Protein AF-A0A4R0V9U0-F1 (afdb_monomer_lite)

Radius of gyration: 22.95 Å; chains: 1; bounding box: 46×27×62 Å

Structure (mmCIF, N/CA/C/O backbone):
data_AF-A0A4R0V9U0-F1
#
_entry.id   AF-A0A4R0V9U0-F1
#
loop_
_atom_site.group_PDB
_atom_site.id
_atom_site.type_symbol
_atom_site.label_atom_id
_atom_site.label_alt_id
_atom_site.label_comp_id
_atom_site.label_asym_id
_atom_site.label_entity_id
_atom_site.label_seq_id
_atom_site.pdbx_PDB_ins_code
_atom_site.Cartn_x
_atom_site.Cartn_y
_atom_site.Cartn_z
_atom_site.occupancy
_atom_site.B_iso_or_equiv
_atom_site.auth_seq_id
_atom_site.auth_comp_id
_atom_site.auth_asym_id
_atom_site.auth_atom_id
_atom_site.pdbx_PDB_model_num
ATOM 1 N N . MET A 1 1 ? 11.553 1.355 11.268 1.00 49.19 1 MET A N 1
ATOM 2 C CA . MET A 1 1 ? 10.141 1.740 11.462 1.00 49.19 1 MET A CA 1
ATOM 3 C C . MET A 1 1 ? 9.351 0.515 11.050 1.00 49.19 1 MET A C 1
ATOM 5 O O . MET A 1 1 ? 9.644 0.016 9.978 1.00 49.19 1 MET A O 1
ATOM 9 N N . GLU A 1 2 ? 8.521 -0.055 11.919 1.00 59.34 2 GLU A N 1
ATOM 10 C CA . GLU A 1 2 ? 7.672 -1.203 11.571 1.00 59.34 2 GLU A CA 1
ATOM 11 C C . GLU A 1 2 ? 6.291 -0.660 11.202 1.00 59.34 2 GLU A C 1
ATOM 13 O O . GLU A 1 2 ? 5.647 -0.015 12.032 1.00 59.34 2 GLU A O 1
ATOM 18 N N . SER A 1 3 ? 5.857 -0.882 9.965 1.00 73.44 3 SER A N 1
ATOM 19 C CA . SER A 1 3 ? 4.507 -0.536 9.525 1.00 73.44 3 SER A CA 1
ATOM 20 C C . SER A 1 3 ? 3.558 -1.669 9.917 1.00 73.44 3 SER A C 1
ATOM 22 O O . SER A 1 3 ? 3.829 -2.848 9.684 1.00 73.44 3 SER A O 1
ATOM 24 N N . ARG A 1 4 ? 2.440 -1.323 10.557 1.00 86.56 4 ARG A N 1
ATOM 25 C CA . ARG A 1 4 ? 1.352 -2.267 10.825 1.00 86.56 4 ARG A CA 1
ATOM 26 C C . ARG A 1 4 ? 0.319 -2.076 9.726 1.00 86.56 4 ARG A C 1
ATOM 28 O O . ARG A 1 4 ? -0.066 -0.948 9.459 1.00 86.56 4 ARG A O 1
ATOM 35 N N . MET A 1 5 ? -0.099 -3.157 9.091 1.00 90.88 5 MET A N 1
ATOM 36 C CA . MET A 1 5 ? -1.208 -3.167 8.142 1.00 90.88 5 MET A CA 1
ATOM 37 C C . MET A 1 5 ? -2.423 -3.791 8.823 1.00 90.88 5 MET A C 1
ATOM 39 O O . MET A 1 5 ? -2.281 -4.649 9.695 1.00 90.88 5 MET A O 1
ATOM 43 N N . CYS A 1 6 ? -3.610 -3.373 8.423 1.00 92.25 6 CYS A N 1
ATOM 44 C CA . CYS A 1 6 ? -4.881 -3.942 8.853 1.00 92.25 6 CYS A CA 1
ATOM 45 C C . CYS A 1 6 ? -5.599 -4.494 7.629 1.00 92.25 6 CYS A C 1
ATOM 47 O O . CYS A 1 6 ? -5.738 -3.797 6.627 1.00 92.25 6 CYS A O 1
ATOM 49 N N . ARG A 1 7 ? -6.051 -5.745 7.721 1.00 93.44 7 ARG A N 1
ATOM 50 C CA . ARG A 1 7 ? -7.031 -6.334 6.807 1.00 93.44 7 ARG A CA 1
ATOM 51 C C . ARG A 1 7 ? -8.324 -6.530 7.578 1.00 93.44 7 ARG A C 1
ATOM 53 O O . ARG A 1 7 ? -8.274 -7.018 8.700 1.00 93.44 7 ARG A O 1
ATOM 60 N N . PHE A 1 8 ? -9.455 -6.171 6.999 1.00 94.25 8 PHE A N 1
ATOM 61 C CA . PHE A 1 8 ? -10.763 -6.344 7.626 1.00 94.25 8 PHE A CA 1
ATOM 62 C C . PHE A 1 8 ? -11.838 -6.500 6.555 1.00 94.25 8 PHE A C 1
ATOM 64 O O . PHE A 1 8 ? -11.576 -6.301 5.372 1.00 94.25 8 PHE A O 1
ATOM 71 N N . VAL A 1 9 ? -13.041 -6.885 6.962 1.00 93.31 9 VAL A N 1
ATOM 72 C CA . VAL A 1 9 ? -14.223 -6.898 6.103 1.00 93.31 9 VAL A CA 1
ATOM 73 C C . VAL A 1 9 ? -15.160 -5.807 6.592 1.00 93.31 9 VAL A C 1
ATOM 75 O O . VAL A 1 9 ? -15.537 -5.795 7.763 1.00 93.31 9 VAL A O 1
ATOM 78 N N . ARG A 1 10 ? -15.529 -4.890 5.703 1.00 92.25 10 ARG A N 1
ATOM 79 C CA . ARG A 1 10 ? -16.492 -3.822 5.954 1.00 92.25 10 ARG A CA 1
ATOM 80 C C . ARG A 1 10 ? -17.713 -4.032 5.086 1.00 92.25 10 ARG A C 1
ATOM 82 O O . ARG A 1 10 ? -17.589 -4.147 3.875 1.00 92.25 10 ARG A O 1
ATOM 89 N N . ASP A 1 11 ? -18.884 -4.121 5.709 1.00 90.00 11 ASP A N 1
ATOM 90 C CA . ASP A 1 11 ? -20.158 -4.303 4.995 1.00 90.00 11 ASP A CA 1
ATOM 91 C C . ASP A 1 11 ? -20.158 -5.501 4.006 1.00 90.00 11 ASP A C 1
ATOM 93 O O . ASP A 1 11 ? -20.911 -5.543 3.034 1.00 90.00 11 ASP A O 1
ATOM 97 N N . GLY A 1 12 ? -19.327 -6.518 4.276 1.00 88.62 12 GLY A N 1
ATOM 98 C CA . GLY A 1 12 ? -19.146 -7.706 3.432 1.00 88.62 12 GLY A CA 1
ATOM 99 C C . GLY A 1 12 ? -18.029 -7.606 2.384 1.00 88.62 12 GLY A C 1
ATOM 100 O O . GLY A 1 12 ? -17.734 -8.608 1.731 1.00 88.62 12 GLY A O 1
ATOM 101 N N . GLU A 1 13 ? -17.375 -6.453 2.248 1.00 91.31 13 GLU A N 1
ATOM 102 C CA . GLU A 1 13 ? -16.276 -6.213 1.311 1.00 91.31 13 GLU A CA 1
ATOM 103 C C . GLU A 1 13 ? -14.918 -6.203 2.039 1.00 91.31 13 GLU A C 1
ATOM 105 O O . GLU A 1 13 ? -14.779 -5.560 3.080 1.00 91.31 13 GLU A O 1
ATOM 110 N N . PRO A 1 14 ? -13.904 -6.944 1.555 1.00 92.06 14 PRO A N 1
ATOM 111 C CA . PRO A 1 14 ? -12.587 -6.952 2.175 1.00 92.06 14 PRO A CA 1
ATOM 112 C C . PRO A 1 14 ? -11.810 -5.671 1.847 1.00 92.06 14 PRO A C 1
ATOM 114 O O . PRO A 1 14 ? -11.601 -5.347 0.680 1.00 92.06 14 PRO A O 1
ATOM 117 N N . ASP A 1 15 ? -11.299 -5.019 2.884 1.00 93.19 15 ASP A N 1
ATOM 118 C CA . ASP A 1 15 ? -10.482 -3.810 2.819 1.00 93.19 15 ASP A CA 1
ATOM 119 C C . ASP A 1 15 ? -9.091 -4.058 3.434 1.00 93.19 15 ASP A C 1
ATOM 121 O O . ASP A 1 15 ? -8.898 -4.911 4.314 1.00 93.19 15 ASP A O 1
ATOM 125 N N . ILE A 1 16 ? -8.092 -3.310 2.956 1.00 91.56 16 ILE A N 1
ATOM 126 C CA . ILE A 1 16 ? -6.715 -3.366 3.460 1.00 91.56 16 ILE A CA 1
ATOM 127 C C . ILE A 1 16 ? -6.067 -1.980 3.474 1.00 91.56 16 ILE A C 1
ATOM 129 O O . ILE A 1 16 ? -6.144 -1.238 2.498 1.00 91.56 16 ILE A O 1
ATOM 133 N N . GLY A 1 17 ? -5.384 -1.647 4.571 1.00 91.81 17 GLY A N 1
ATOM 134 C CA . GLY A 1 17 ? -4.739 -0.344 4.738 1.00 91.81 17 GLY A CA 1
ATOM 135 C C . GLY A 1 17 ? -3.669 -0.303 5.823 1.00 91.81 17 GLY A C 1
ATOM 136 O O . GLY A 1 17 ? -3.324 -1.324 6.425 1.00 91.81 17 GLY A O 1
ATOM 137 N N . GLU A 1 18 ? -3.135 0.894 6.070 1.00 91.94 18 GLU A N 1
ATOM 138 C CA . GLU A 1 18 ? -2.163 1.148 7.138 1.00 91.94 18 GLU A CA 1
ATOM 139 C C . GLU A 1 18 ? -2.875 1.262 8.490 1.00 91.94 18 GLU A C 1
ATOM 141 O O . GLU A 1 18 ? -3.780 2.075 8.661 1.00 91.94 18 GLU A O 1
ATOM 146 N N . TYR A 1 19 ? -2.432 0.490 9.479 1.00 92.31 19 TYR A N 1
ATOM 147 C CA . TYR A 1 19 ? -2.953 0.554 10.839 1.00 92.31 19 TYR A CA 1
ATOM 148 C C . TYR A 1 19 ? -2.246 1.634 11.658 1.00 92.31 19 TYR A C 1
ATOM 150 O O . TYR A 1 19 ? -1.024 1.605 11.853 1.00 92.31 19 TYR A O 1
ATOM 158 N N . ARG A 1 20 ? -3.043 2.524 12.244 1.00 91.50 20 ARG A N 1
ATOM 159 C CA . ARG A 1 20 ? -2.615 3.564 13.174 1.00 91.50 20 ARG A CA 1
ATOM 160 C C . ARG A 1 20 ? -3.447 3.499 14.443 1.00 91.50 20 ARG A C 1
ATOM 162 O O . ARG A 1 20 ? -4.666 3.433 14.399 1.00 91.50 20 ARG A O 1
ATOM 169 N N . GLU A 1 21 ? -2.777 3.564 15.582 1.00 91.62 21 GLU A N 1
ATOM 170 C CA . GLU A 1 21 ? -3.440 3.631 16.882 1.00 91.62 21 GLU A CA 1
ATOM 171 C C . GLU A 1 21 ? -3.388 5.069 17.393 1.00 91.62 21 GLU A C 1
ATOM 173 O O . GLU A 1 21 ? -2.322 5.693 17.406 1.00 91.62 21 GLU A O 1
ATOM 178 N N . LEU A 1 22 ? -4.545 5.603 17.768 1.00 91.75 22 LEU A N 1
ATOM 179 C CA . LEU A 1 22 ? -4.677 6.917 18.379 1.00 91.75 22 LEU A CA 1
ATOM 180 C C . LEU A 1 22 ? -4.308 6.871 19.867 1.00 91.75 22 LEU A C 1
ATOM 182 O O . LEU A 1 22 ? -4.273 5.819 20.501 1.00 91.75 22 LEU A O 1
ATOM 186 N N . ALA A 1 23 ? -4.058 8.044 20.451 1.00 91.88 23 ALA A N 1
ATOM 187 C CA . ALA A 1 23 ? -3.675 8.167 21.860 1.00 91.88 23 ALA A CA 1
ATOM 188 C C . ALA A 1 23 ? -4.764 7.704 22.847 1.00 91.88 23 ALA A C 1
ATOM 190 O O . ALA A 1 23 ? -4.459 7.430 24.005 1.00 91.88 23 ALA A O 1
ATOM 191 N N . ASP A 1 24 ? -6.020 7.639 22.403 1.00 91.19 24 ASP A N 1
ATOM 192 C CA . ASP A 1 24 ? -7.158 7.150 23.182 1.00 91.19 24 ASP A CA 1
ATOM 193 C C . ASP A 1 24 ? -7.363 5.627 23.072 1.00 91.19 24 ASP A C 1
ATOM 195 O O . ASP A 1 24 ? -8.269 5.097 23.708 1.00 91.19 24 ASP A O 1
ATOM 199 N N . GLY A 1 25 ? -6.517 4.921 22.310 1.00 89.62 25 GLY A N 1
ATOM 200 C CA . GLY A 1 25 ? -6.617 3.480 22.070 1.00 89.62 25 GLY A CA 1
ATOM 201 C C . GLY A 1 25 ? -7.480 3.099 20.864 1.00 89.62 25 GLY A C 1
ATOM 202 O O . GLY A 1 25 ? -7.606 1.913 20.568 1.00 89.62 25 GLY A O 1
ATOM 203 N N . THR A 1 26 ? -8.053 4.068 20.144 1.00 93.69 26 THR A N 1
ATOM 204 C CA . THR A 1 26 ? -8.799 3.803 18.907 1.00 93.69 26 THR A CA 1
ATOM 205 C C . THR A 1 26 ? -7.854 3.328 17.803 1.00 93.69 26 THR A C 1
ATOM 207 O O . THR A 1 26 ? -6.855 3.985 17.500 1.00 93.69 26 THR A O 1
ATOM 210 N N . GLY A 1 27 ? -8.185 2.210 17.161 1.00 93.44 27 GLY A N 1
ATOM 211 C CA . GLY A 1 27 ? -7.483 1.704 15.985 1.00 93.44 27 GLY A CA 1
ATOM 212 C C . GLY A 1 27 ? -8.125 2.213 14.698 1.00 93.44 27 GLY A C 1
ATOM 213 O O . GLY A 1 27 ? -9.299 1.940 14.440 1.00 93.44 27 GLY A O 1
ATOM 214 N N . ILE A 1 28 ? -7.350 2.921 13.881 1.00 94.50 28 ILE A N 1
ATOM 215 C CA . ILE A 1 28 ? -7.732 3.427 12.560 1.00 94.50 28 ILE A CA 1
ATO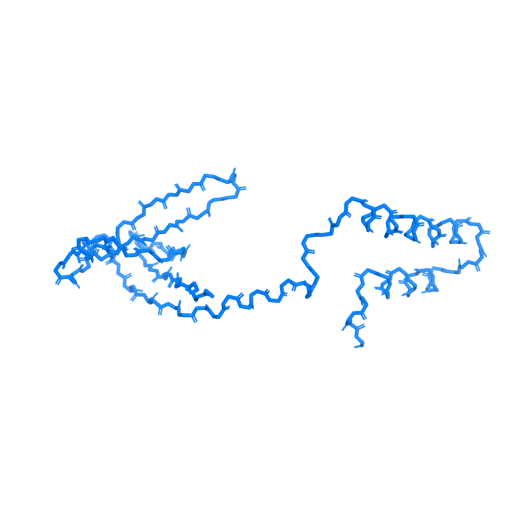M 216 C C . ILE A 1 28 ? -6.970 2.653 11.484 1.00 94.50 28 ILE A C 1
ATOM 218 O O . ILE A 1 28 ? -5.767 2.426 11.604 1.00 94.50 28 ILE A O 1
ATOM 222 N N . CYS A 1 29 ? -7.671 2.276 10.421 1.00 94.38 29 CYS A N 1
ATOM 223 C CA . CYS A 1 29 ? -7.097 1.770 9.188 1.00 94.38 29 CYS A CA 1
ATOM 224 C C . CYS A 1 29 ? -7.187 2.847 8.103 1.00 94.38 29 CYS A C 1
ATOM 226 O O . CYS A 1 29 ? -8.280 3.303 7.776 1.00 94.38 29 CYS A O 1
ATOM 228 N N . VAL A 1 30 ? -6.046 3.266 7.564 1.00 93.38 30 VAL A N 1
ATOM 229 C CA . VAL A 1 30 ? -5.954 4.263 6.495 1.00 93.38 30 VAL A CA 1
ATOM 230 C C . VAL A 1 30 ? -5.897 3.537 5.154 1.00 93.38 30 VAL A C 1
ATOM 232 O O . VAL A 1 30 ? -4.902 2.878 4.839 1.00 93.38 30 VAL A O 1
ATOM 235 N N . LEU A 1 31 ? -6.970 3.641 4.377 1.00 92.31 31 LEU A N 1
ATOM 236 C CA . LEU A 1 31 ? -7.102 3.077 3.038 1.00 92.31 31 LEU A CA 1
ATOM 237 C C . LEU A 1 31 ? -6.594 4.105 2.026 1.00 92.31 31 LEU A C 1
ATOM 239 O O . LEU A 1 31 ? -7.153 5.193 1.925 1.00 92.31 31 LEU A O 1
ATOM 243 N N . ALA A 1 32 ? -5.531 3.784 1.293 1.00 86.62 32 ALA A N 1
ATOM 244 C CA . ALA A 1 32 ? -5.035 4.642 0.220 1.00 86.62 32 ALA A CA 1
ATOM 245 C C . ALA A 1 32 ? -5.729 4.282 -1.099 1.00 86.62 32 ALA A C 1
ATOM 247 O O . ALA A 1 32 ? -5.750 3.113 -1.488 1.00 86.62 32 ALA A O 1
ATOM 248 N N . ASP A 1 33 ? -6.263 5.281 -1.794 1.00 80.12 33 ASP A N 1
ATOM 249 C CA . ASP A 1 33 ? -6.836 5.111 -3.123 1.00 80.12 33 ASP A CA 1
ATOM 250 C C . ASP A 1 33 ? -5.781 5.358 -4.227 1.00 80.12 33 ASP A C 1
ATOM 252 O O . ASP A 1 33 ? -4.675 5.849 -3.987 1.00 80.12 33 ASP A O 1
ATOM 256 N N . MET A 1 34 ? -6.113 5.002 -5.472 1.00 76.69 34 MET A N 1
ATOM 257 C CA . MET A 1 34 ? -5.208 5.192 -6.615 1.00 76.69 34 MET A CA 1
ATOM 258 C C . MET A 1 34 ? -5.008 6.665 -7.005 1.00 76.69 34 MET A C 1
ATOM 260 O O . MET A 1 34 ? -4.054 6.973 -7.720 1.00 76.69 34 MET A O 1
ATOM 264 N N . ASN A 1 35 ? -5.883 7.568 -6.561 1.00 80.62 35 ASN A N 1
ATOM 265 C CA . ASN A 1 35 ? -5.788 9.000 -6.831 1.00 80.62 35 ASN A CA 1
ATOM 266 C C . ASN A 1 35 ? -4.956 9.755 -5.778 1.00 80.62 35 ASN A C 1
ATOM 268 O O . ASN A 1 35 ? -4.697 10.946 -5.957 1.00 80.62 35 ASN A O 1
ATOM 272 N N . GLY A 1 36 ? -4.490 9.070 -4.727 1.00 75.00 36 GLY A N 1
ATOM 273 C CA . GLY A 1 36 ? -3.715 9.657 -3.632 1.00 75.00 36 GLY A CA 1
ATOM 274 C C . GLY A 1 36 ? -4.567 10.277 -2.521 1.00 75.00 36 GLY A C 1
ATOM 275 O O . GLY A 1 36 ? -4.017 10.911 -1.621 1.00 75.00 36 GLY A O 1
ATOM 276 N N . ASP A 1 37 ? -5.882 10.097 -2.581 1.00 85.69 37 ASP A N 1
ATOM 277 C CA . ASP A 1 37 ? -6.809 10.311 -1.482 1.00 85.69 37 ASP A CA 1
ATOM 278 C C . ASP A 1 37 ? -6.702 9.150 -0.480 1.00 85.69 37 ASP A C 1
ATOM 280 O O . ASP A 1 37 ? -6.300 8.026 -0.805 1.00 85.69 37 ASP A O 1
ATOM 284 N N . SER A 1 38 ? -7.024 9.431 0.777 1.00 88.69 38 SER A N 1
ATOM 285 C CA . SER A 1 38 ? -6.930 8.438 1.843 1.00 88.69 38 SER A CA 1
ATOM 286 C C . SER A 1 38 ? -8.164 8.486 2.718 1.00 88.69 38 SER A C 1
ATOM 288 O O . SER A 1 38 ? -8.506 9.543 3.247 1.00 88.69 38 SER A O 1
ATOM 290 N N . GLU A 1 39 ? -8.789 7.334 2.907 1.00 92.31 39 GLU A N 1
ATOM 291 C CA . GLU A 1 39 ? -9.944 7.179 3.776 1.00 92.31 39 GLU A CA 1
ATOM 292 C C . GLU A 1 39 ? -9.517 6.591 5.124 1.00 92.31 39 GLU A C 1
ATOM 294 O O . GLU A 1 39 ? -8.840 5.567 5.188 1.00 92.31 39 GLU A O 1
ATOM 299 N N . GLU A 1 40 ? -9.915 7.238 6.217 1.00 92.75 40 GLU A N 1
ATOM 300 C CA . GLU A 1 40 ? -9.663 6.757 7.574 1.00 92.75 40 GLU A CA 1
ATOM 301 C C . GLU A 1 40 ? -10.881 5.985 8.090 1.00 92.75 40 GLU A C 1
ATOM 303 O O . GLU A 1 40 ? -11.955 6.552 8.295 1.00 92.75 40 GLU A O 1
ATOM 308 N N . VAL A 1 41 ? -10.707 4.688 8.337 1.00 93.12 41 VAL A N 1
ATOM 309 C CA . VAL A 1 41 ? -11.762 3.797 8.830 1.00 93.12 41 VAL A CA 1
ATOM 310 C C . VAL A 1 41 ? -11.442 3.363 10.253 1.00 93.12 41 VAL A C 1
ATOM 312 O O . VAL A 1 41 ? -10.373 2.821 10.523 1.00 93.12 41 VAL A O 1
ATOM 315 N N . VAL A 1 42 ? -12.369 3.564 11.188 1.00 94.06 42 VAL A N 1
ATOM 316 C CA . VAL A 1 42 ? -12.221 3.038 12.552 1.00 94.06 42 VAL A CA 1
ATOM 317 C C . VAL A 1 42 ? -12.452 1.531 12.523 1.00 94.06 42 VAL A C 1
ATOM 319 O O . VAL A 1 42 ? -13.514 1.078 12.109 1.00 94.06 42 VAL A O 1
ATOM 322 N N . VAL A 1 43 ? -11.464 0.760 12.975 1.00 93.88 43 VAL A N 1
ATOM 323 C CA . VAL A 1 43 ? -11.505 -0.714 12.994 1.00 93.88 43 VAL A CA 1
ATOM 324 C C . VAL A 1 43 ? -11.452 -1.297 14.407 1.00 93.88 43 VAL A C 1
ATOM 326 O O . VAL A 1 43 ? -11.833 -2.445 14.608 1.00 93.88 43 VAL A O 1
ATOM 329 N N . SER A 1 44 ? -11.030 -0.509 15.400 1.00 93.31 44 SER A N 1
ATOM 330 C CA . SER A 1 44 ? -11.060 -0.884 16.818 1.00 93.31 44 SER A CA 1
ATOM 331 C C . SER A 1 44 ? -11.458 0.314 17.670 1.00 93.31 44 SER A C 1
ATOM 333 O O . SER A 1 44 ? -10.901 1.399 17.514 1.00 93.31 44 SER A O 1
ATOM 335 N N . LEU A 1 45 ? -12.388 0.111 18.596 1.00 92.38 45 LEU A N 1
ATOM 336 C CA . LEU A 1 45 ? -12.797 1.108 19.579 1.00 92.38 45 LEU A CA 1
ATOM 337 C C . LEU A 1 45 ? -11.802 1.164 20.758 1.00 92.38 45 LEU A C 1
ATOM 339 O O . LEU A 1 45 ? -11.049 0.208 20.967 1.00 92.38 45 LEU A O 1
ATOM 343 N N . PRO A 1 46 ? -11.800 2.254 21.553 1.00 90.75 46 PRO A N 1
ATOM 344 C CA . PRO A 1 46 ? -10.939 2.409 22.733 1.00 90.75 46 PRO A CA 1
ATOM 345 C C . PRO A 1 46 ? -11.034 1.283 23.768 1.00 90.75 46 PRO A C 1
ATOM 347 O O . PRO A 1 46 ? -10.098 1.036 24.523 1.00 90.75 46 PRO A O 1
ATOM 350 N N . ASP A 1 47 ? -12.183 0.613 23.835 1.00 88.44 47 ASP A N 1
ATOM 351 C CA . ASP A 1 47 ? -12.435 -0.510 24.738 1.00 88.44 47 ASP A CA 1
ATOM 352 C C . ASP A 1 47 ? -11.950 -1.860 24.173 1.00 88.44 47 ASP A C 1
ATOM 354 O O . ASP A 1 47 ? -12.112 -2.897 24.819 1.00 88.44 47 ASP A O 1
ATOM 358 N N . GLY A 1 48 ? -11.334 -1.849 22.985 1.00 82.75 48 GLY A N 1
ATOM 359 C CA . GLY A 1 48 ? -10.839 -3.024 22.272 1.00 82.75 48 GLY A CA 1
ATOM 360 C C . GLY A 1 48 ? -11.920 -3.806 21.526 1.00 82.75 48 GLY A C 1
ATOM 361 O O . GLY A 1 48 ? -11.634 -4.888 21.013 1.00 82.75 48 GLY A O 1
ATOM 362 N N . THR A 1 49 ? -13.156 -3.301 21.474 1.00 90.62 49 THR A N 1
ATOM 363 C CA . THR A 1 49 ? -14.234 -3.919 20.695 1.00 90.62 49 THR A CA 1
ATOM 364 C C . THR A 1 49 ? -14.189 -3.477 19.230 1.00 90.62 49 THR A C 1
ATOM 366 O O . THR A 1 49 ? -13.683 -2.404 18.896 1.00 90.62 49 THR A O 1
ATOM 369 N N . MET A 1 50 ? -14.692 -4.325 18.330 1.00 91.44 50 MET A N 1
ATOM 370 C CA . MET A 1 50 ? -14.802 -3.996 16.906 1.00 91.44 50 MET A CA 1
ATOM 371 C C . MET A 1 50 ? -16.135 -3.279 16.626 1.00 91.44 50 MET A C 1
ATOM 373 O O . MET A 1 50 ? -17.153 -3.671 17.205 1.00 91.44 50 MET A O 1
ATOM 377 N N . PRO A 1 51 ? -16.160 -2.262 15.743 1.00 92.19 51 PRO A N 1
ATOM 378 C CA . PRO A 1 51 ? -17.400 -1.639 15.276 1.00 92.19 51 PRO A CA 1
ATOM 379 C C . PRO A 1 51 ? -18.338 -2.643 14.586 1.00 92.19 51 PRO A C 1
ATOM 381 O O . PRO A 1 51 ? -17.877 -3.597 13.969 1.00 92.19 51 PRO A O 1
ATOM 384 N N . GLU A 1 52 ? -19.656 -2.413 14.637 1.00 89.75 52 GLU A N 1
ATOM 385 C CA . GLU A 1 52 ? -20.664 -3.361 14.116 1.00 89.75 52 GLU A CA 1
ATOM 386 C C . GLU A 1 52 ? -20.549 -3.631 12.605 1.00 89.75 52 GLU A C 1
ATOM 388 O O . GLU A 1 52 ? -20.927 -4.704 12.141 1.00 89.75 52 GLU A O 1
ATOM 393 N N . ASN A 1 53 ? -20.027 -2.673 11.838 1.00 90.94 53 ASN A N 1
ATOM 394 C CA . ASN A 1 53 ? -19.852 -2.783 10.390 1.00 90.94 53 ASN A CA 1
ATOM 395 C C . ASN A 1 53 ? -18.518 -3.430 9.980 1.00 90.94 53 ASN A C 1
ATOM 397 O O . ASN A 1 53 ? -18.254 -3.542 8.784 1.00 90.94 53 ASN A O 1
ATOM 401 N N . ILE A 1 54 ? -17.682 -3.825 10.948 1.00 93.25 54 ILE A N 1
ATOM 402 C CA . ILE A 1 54 ? -16.345 -4.378 10.729 1.00 93.25 54 ILE A CA 1
ATOM 403 C C . ILE A 1 54 ? -16.283 -5.806 11.277 1.00 93.25 54 ILE A C 1
ATOM 405 O O . ILE A 1 54 ? -16.595 -6.060 12.440 1.00 93.25 54 ILE A O 1
ATOM 409 N N . SER A 1 55 ? -15.815 -6.742 10.457 1.00 91.31 55 SER A N 1
ATOM 410 C CA . SER A 1 55 ? -15.505 -8.110 10.873 1.00 91.31 55 SER A CA 1
ATOM 411 C C . SER A 1 55 ? -14.113 -8.536 10.408 1.00 91.31 55 SER A C 1
ATOM 413 O O . SER A 1 55 ? -13.472 -7.868 9.597 1.00 91.31 55 SER A O 1
ATOM 415 N N . ASP A 1 56 ? -13.627 -9.653 10.957 1.00 90.56 56 ASP A N 1
ATOM 416 C CA . ASP A 1 56 ? -12.397 -10.322 10.509 1.00 90.56 56 ASP A CA 1
ATOM 417 C C . ASP A 1 56 ? -11.146 -9.421 10.492 1.00 90.56 56 ASP A C 1
ATOM 419 O O . ASP A 1 56 ? -10.292 -9.541 9.610 1.00 90.56 56 ASP A O 1
ATOM 423 N N . LEU A 1 57 ? -11.029 -8.521 11.478 1.00 91.69 57 LEU A N 1
ATOM 424 C CA . LEU A 1 57 ? -9.865 -7.651 11.626 1.00 91.69 57 LEU A CA 1
ATOM 425 C C . LEU A 1 57 ? -8.602 -8.469 11.932 1.00 91.69 57 LEU A C 1
ATOM 427 O O . LEU A 1 57 ? -8.477 -9.106 12.979 1.00 91.69 57 LEU A O 1
ATOM 431 N N . GLU A 1 58 ? -7.625 -8.375 11.040 1.00 92.31 58 GLU A N 1
ATOM 432 C CA . GLU A 1 58 ? -6.308 -8.983 11.150 1.00 92.31 58 GLU A CA 1
ATOM 433 C C . GLU A 1 58 ? -5.227 -7.899 11.065 1.00 92.31 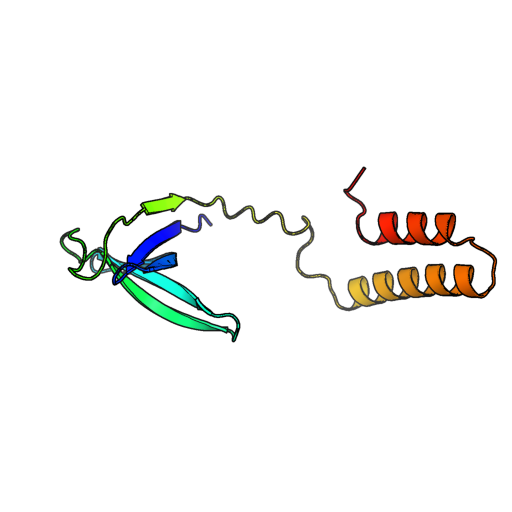58 GLU A C 1
ATOM 435 O O . GLU A 1 58 ? -5.142 -7.150 10.088 1.00 92.31 58 GLU A O 1
ATOM 440 N N . LEU A 1 59 ? -4.377 -7.822 12.094 1.00 90.12 59 LEU A N 1
ATOM 441 C CA . LEU A 1 59 ? -3.235 -6.912 12.122 1.00 90.12 59 LEU A CA 1
ATOM 442 C C . LEU A 1 59 ? -1.981 -7.631 11.631 1.00 90.12 59 LEU A C 1
ATOM 444 O O . LEU A 1 59 ? -1.420 -8.496 12.306 1.00 90.12 59 LEU A O 1
ATOM 448 N N . LEU A 1 60 ? -1.518 -7.228 10.458 1.00 87.19 60 LEU A N 1
ATOM 449 C CA . LEU A 1 60 ? -0.344 -7.770 9.799 1.00 87.19 60 LEU A CA 1
ATOM 450 C C . LEU A 1 60 ? 0.856 -6.884 10.131 1.00 87.19 60 LEU A C 1
ATOM 452 O O . LEU A 1 60 ? 0.899 -5.699 9.801 1.00 87.19 60 LEU A O 1
ATOM 456 N N . LYS A 1 61 ? 1.868 -7.460 10.778 1.00 83.12 61 LYS A N 1
ATOM 457 C CA . LYS A 1 61 ? 3.174 -6.806 10.891 1.00 83.12 61 LYS A CA 1
ATOM 458 C C . LYS A 1 61 ? 3.897 -7.006 9.574 1.00 83.12 61 LYS A C 1
ATOM 460 O O . LYS A 1 61 ? 4.394 -8.099 9.309 1.00 83.12 61 LYS A O 1
ATOM 465 N N . VAL A 1 62 ? 3.935 -5.966 8.752 1.00 70.44 62 VAL A N 1
ATOM 466 C CA . VAL A 1 62 ? 4.757 -5.995 7.551 1.00 70.44 62 VAL A CA 1
ATOM 467 C C . VAL A 1 62 ? 6.131 -5.454 7.932 1.00 70.44 62 VAL A C 1
ATOM 469 O O . VAL A 1 62 ? 6.232 -4.326 8.425 1.00 70.44 62 VAL A O 1
ATOM 472 N N . PRO A 1 63 ? 7.215 -6.231 7.772 1.00 61.03 63 PRO A N 1
ATOM 473 C CA . PRO A 1 63 ? 8.528 -5.622 7.814 1.00 61.03 63 PRO A CA 1
ATOM 474 C C . PRO A 1 63 ? 8.537 -4.552 6.720 1.00 61.03 63 PRO A C 1
ATOM 476 O O . PRO A 1 63 ? 8.306 -4.853 5.552 1.00 61.03 63 PRO A O 1
ATOM 479 N N . THR A 1 64 ? 8.801 -3.295 7.083 1.00 53.50 64 THR A N 1
ATOM 480 C CA . THR A 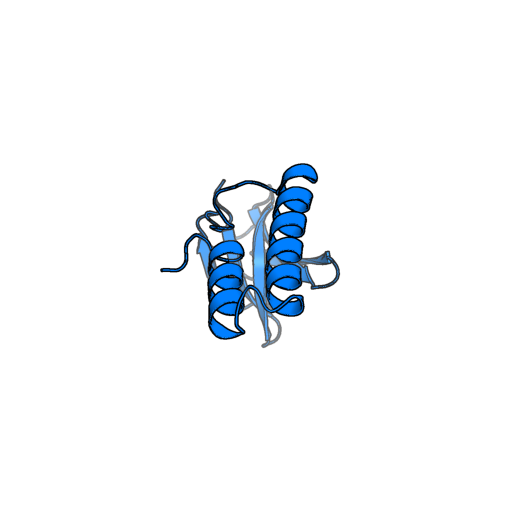1 64 ? 8.940 -2.170 6.135 1.00 53.50 64 THR A CA 1
ATOM 481 C C . THR A 1 64 ? 10.190 -2.323 5.252 1.00 53.50 64 THR A C 1
ATOM 483 O O . THR A 1 64 ? 10.711 -1.363 4.698 1.00 53.50 64 THR A O 1
ATOM 486 N N . THR A 1 65 ? 10.689 -3.544 5.071 1.00 51.03 65 THR A N 1
ATOM 487 C CA . THR A 1 65 ? 11.488 -3.916 3.916 1.00 51.03 65 THR A CA 1
ATOM 488 C C . THR A 1 65 ? 10.525 -4.099 2.744 1.00 51.03 65 THR A C 1
ATOM 490 O O . THR A 1 65 ? 10.347 -5.200 2.225 1.00 51.03 65 THR A O 1
ATOM 493 N N . MET A 1 66 ? 9.904 -3.006 2.285 1.00 47.41 66 MET A N 1
ATOM 494 C CA . MET A 1 66 ? 9.746 -2.918 0.843 1.00 47.41 66 MET A CA 1
ATOM 495 C C . MET A 1 66 ? 11.177 -2.909 0.328 1.00 47.41 66 MET A C 1
ATOM 497 O O . MET A 1 66 ? 11.847 -1.881 0.380 1.00 47.41 66 MET A O 1
ATOM 501 N N . HIS A 1 67 ? 11.665 -4.060 -0.123 1.00 44.66 67 HIS A N 1
ATOM 502 C CA . HIS A 1 67 ? 12.745 -4.073 -1.091 1.00 44.66 67 HIS A CA 1
ATOM 503 C C . HIS A 1 67 ? 12.166 -3.479 -2.390 1.00 44.66 67 HIS A C 1
ATOM 505 O O . HIS A 1 67 ? 11.970 -4.166 -3.383 1.00 44.66 67 HIS A O 1
ATOM 511 N N . GLY A 1 68 ? 11.862 -2.175 -2.375 1.00 45.53 68 GLY A N 1
ATOM 512 C CA . GLY A 1 68 ? 12.226 -1.366 -3.524 1.00 45.53 68 GLY A CA 1
ATOM 513 C C . GLY A 1 68 ? 13.736 -1.529 -3.706 1.00 45.53 68 GLY A C 1
ATOM 514 O O . GLY A 1 68 ? 14.415 -1.856 -2.723 1.00 45.53 68 GLY A O 1
ATOM 515 N N . PRO A 1 69 ? 14.262 -1.388 -4.935 1.00 46.50 69 PRO A N 1
ATOM 516 C CA . PRO A 1 69 ? 15.694 -1.548 -5.173 1.00 46.50 69 PRO A CA 1
ATOM 517 C C . PRO A 1 69 ? 16.451 -0.810 -4.070 1.00 46.50 69 PRO A C 1
ATOM 519 O O . PRO A 1 69 ? 16.049 0.287 -3.700 1.00 46.50 69 PRO A O 1
ATOM 522 N N . GLU A 1 70 ? 17.486 -1.423 -3.497 1.00 51.62 70 GLU A N 1
ATOM 523 C CA . GLU A 1 70 ? 18.193 -0.966 -2.282 1.00 51.62 70 GLU A CA 1
ATOM 524 C C . GLU A 1 70 ? 18.880 0.413 -2.418 1.00 51.62 70 GLU A C 1
ATOM 526 O O . GLU A 1 70 ? 19.682 0.832 -1.589 1.00 51.62 70 GLU A O 1
ATOM 531 N N . SER A 1 71 ? 18.567 1.138 -3.482 1.00 56.19 71 SER A N 1
ATOM 532 C CA . SER A 1 71 ? 18.941 2.506 -3.771 1.00 56.19 71 SER A CA 1
ATOM 533 C C . SER A 1 71 ? 17.714 3.374 -3.500 1.00 56.19 71 SER A C 1
ATOM 535 O O . SER A 1 71 ? 16.633 3.085 -4.007 1.00 56.19 71 SER A O 1
ATOM 537 N N . GLY A 1 72 ? 17.852 4.424 -2.688 1.00 56.81 72 GLY A N 1
ATOM 538 C CA . GLY A 1 72 ? 16.789 5.414 -2.483 1.00 56.81 72 GLY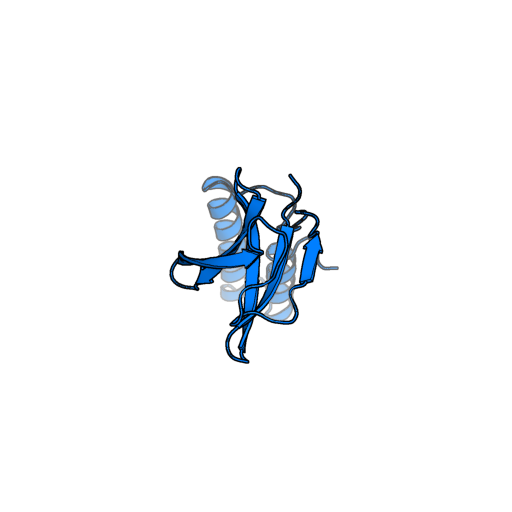 A CA 1
ATOM 539 C C . GLY A 1 72 ? 16.258 6.012 -3.802 1.00 56.81 72 GLY A C 1
ATOM 540 O O . GLY A 1 72 ? 16.683 5.614 -4.886 1.00 56.81 72 GLY A O 1
ATOM 541 N N . PRO A 1 73 ? 15.323 6.978 -3.752 1.00 62.78 73 PRO A N 1
ATOM 542 C CA . PRO A 1 73 ? 14.818 7.607 -4.969 1.00 62.78 73 PRO A CA 1
ATOM 543 C C . PRO A 1 73 ? 15.984 8.066 -5.852 1.00 62.78 73 PRO A C 1
ATOM 545 O O . PRO A 1 73 ? 16.845 8.817 -5.389 1.00 62.78 73 PRO A O 1
ATOM 548 N N . LEU A 1 74 ? 16.017 7.575 -7.098 1.00 67.94 74 LEU A N 1
ATOM 549 C CA . LEU A 1 74 ? 17.052 7.932 -8.064 1.00 67.94 74 LEU A CA 1
ATOM 550 C C . LEU A 1 74 ? 17.089 9.451 -8.194 1.00 67.94 74 LEU A C 1
ATOM 552 O O . LEU A 1 74 ? 16.061 10.106 -8.397 1.00 67.94 74 LEU A O 1
ATOM 556 N N . THR A 1 75 ? 18.280 10.018 -8.094 1.00 79.81 75 THR A N 1
ATOM 557 C CA . THR A 1 75 ? 18.495 11.419 -8.415 1.00 79.81 75 THR A CA 1
ATOM 558 C C . THR A 1 75 ? 18.185 11.661 -9.897 1.00 79.81 75 THR A C 1
ATOM 560 O O . THR A 1 75 ? 18.339 10.762 -10.730 1.00 79.81 75 THR A O 1
ATOM 563 N N . PRO A 1 76 ? 17.803 12.889 -10.286 1.00 79.88 76 PRO A N 1
ATOM 564 C CA . PRO A 1 76 ? 17.594 13.228 -11.694 1.00 79.88 76 PRO A CA 1
ATOM 565 C C . PRO A 1 76 ? 18.804 12.917 -12.591 1.00 79.88 76 PRO A C 1
ATOM 567 O O . PRO A 1 76 ? 18.628 12.598 -13.763 1.00 79.88 76 PRO A O 1
ATOM 570 N N . ALA A 1 77 ? 20.022 12.983 -12.041 1.00 78.62 77 ALA A N 1
ATOM 571 C CA . ALA A 1 77 ? 21.248 12.627 -12.751 1.00 78.62 77 ALA A CA 1
ATOM 572 C C . ALA A 1 77 ? 21.330 11.118 -13.033 1.00 78.62 77 ALA A C 1
ATOM 574 O O . ALA A 1 77 ? 21.617 10.728 -14.160 1.00 78.62 77 ALA A O 1
ATOM 575 N N . GLU A 1 78 ? 21.006 10.279 -12.048 1.00 79.19 78 GLU A N 1
ATOM 576 C CA . GLU A 1 78 ? 20.965 8.822 -12.220 1.00 79.19 78 GLU A CA 1
ATOM 577 C C . GLU A 1 78 ? 19.863 8.399 -13.199 1.00 79.19 78 GLU A C 1
ATOM 579 O O . GLU A 1 78 ? 20.067 7.501 -14.013 1.00 79.19 78 GLU A O 1
ATOM 584 N N . VAL A 1 79 ? 18.706 9.072 -13.182 1.00 81.69 79 VAL A N 1
ATOM 585 C CA . VAL A 1 79 ? 17.652 8.848 -14.186 1.00 81.69 79 VAL A CA 1
ATOM 586 C C . VAL A 1 79 ? 18.150 9.215 -15.584 1.00 81.69 79 VAL A C 1
ATOM 588 O O . VAL A 1 79 ? 17.986 8.423 -16.510 1.00 81.69 79 VAL A O 1
ATOM 591 N N . ALA A 1 80 ? 18.792 10.375 -15.744 1.00 83.31 80 ALA A N 1
ATOM 592 C CA . ALA A 1 80 ? 19.324 10.817 -17.032 1.00 83.31 80 ALA A CA 1
ATOM 593 C C . ALA A 1 80 ? 20.398 9.863 -17.580 1.00 83.31 80 ALA A C 1
ATOM 595 O O . ALA A 1 80 ? 20.391 9.557 -18.770 1.00 83.31 80 ALA A O 1
ATOM 596 N N . GLU A 1 81 ? 21.281 9.351 -16.722 1.00 84.62 81 GLU A N 1
ATOM 597 C CA . GLU A 1 81 ? 22.301 8.373 -17.108 1.00 84.62 81 GLU A CA 1
ATOM 598 C C . GLU A 1 81 ? 21.675 7.047 -17.572 1.00 84.62 81 GLU A C 1
ATOM 600 O O . GLU A 1 81 ? 22.046 6.516 -18.621 1.00 84.62 81 GLU A O 1
ATOM 605 N N . ARG A 1 82 ? 20.666 6.542 -16.846 1.00 84.38 82 ARG A N 1
ATOM 606 C CA . ARG A 1 82 ? 19.934 5.326 -17.242 1.00 84.38 82 ARG A CA 1
ATOM 607 C C . ARG A 1 82 ? 19.191 5.512 -18.565 1.00 84.38 82 ARG A C 1
ATOM 609 O O . ARG A 1 82 ? 19.220 4.627 -19.417 1.00 84.38 82 ARG A O 1
ATOM 616 N N . MET A 1 83 ? 18.570 6.670 -18.780 1.00 87.81 83 MET A N 1
ATOM 617 C CA . MET A 1 83 ? 17.919 6.965 -20.058 1.00 87.81 83 MET A CA 1
ATOM 618 C C . MET A 1 83 ? 18.928 7.050 -21.205 1.00 87.81 83 MET A C 1
ATOM 620 O O . MET A 1 83 ? 18.698 6.448 -22.248 1.00 87.81 83 MET A O 1
ATOM 624 N N . ALA A 1 84 ? 20.079 7.696 -20.998 1.00 90.31 84 ALA A N 1
ATOM 625 C CA . ALA A 1 84 ? 21.127 7.781 -22.014 1.00 90.31 84 ALA A CA 1
AT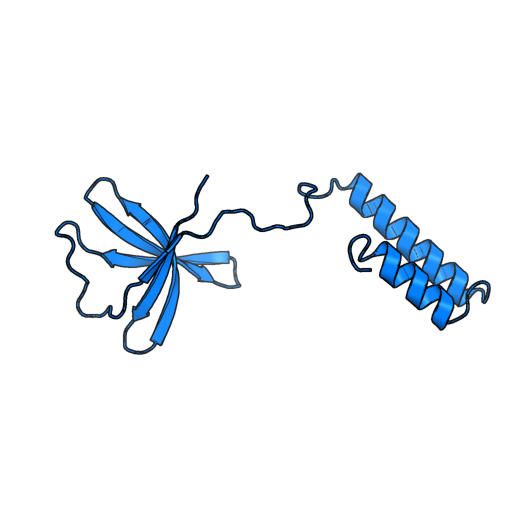OM 626 C C . ALA A 1 84 ? 21.670 6.399 -22.414 1.00 90.31 84 ALA A C 1
ATOM 628 O O . ALA A 1 84 ? 21.915 6.149 -23.594 1.00 90.31 84 ALA A O 1
ATOM 629 N N . ARG A 1 85 ? 21.821 5.477 -21.452 1.00 87.25 85 ARG A N 1
ATOM 630 C CA . ARG A 1 85 ? 22.233 4.096 -21.743 1.00 87.25 85 ARG A CA 1
ATOM 631 C C . ARG A 1 85 ? 21.155 3.316 -22.500 1.00 87.25 85 ARG A C 1
ATOM 633 O O . ARG A 1 85 ? 21.485 2.571 -23.417 1.00 87.25 85 ARG A O 1
ATOM 640 N N . THR A 1 86 ? 19.884 3.516 -22.161 1.00 90.50 86 THR A N 1
ATOM 641 C CA . THR A 1 86 ? 18.754 2.932 -22.902 1.00 90.50 86 THR A CA 1
ATOM 642 C C . THR A 1 86 ? 18.714 3.432 -24.349 1.00 90.50 86 THR A C 1
ATOM 644 O O . THR A 1 86 ? 18.618 2.624 -25.271 1.00 90.50 86 THR A O 1
ATOM 647 N N . ASP A 1 87 ? 18.853 4.744 -24.558 1.00 90.62 87 ASP A N 1
ATOM 648 C CA . ASP A 1 87 ? 18.887 5.348 -25.894 1.00 90.62 87 ASP A CA 1
ATOM 649 C C . ASP A 1 87 ? 20.057 4.809 -26.720 1.00 90.62 87 ASP A C 1
ATOM 651 O O . ASP A 1 87 ? 19.884 4.493 -27.894 1.00 90.62 87 ASP A O 1
ATOM 655 N N . PHE A 1 88 ? 21.229 4.629 -26.106 1.00 91.12 88 PHE A N 1
ATOM 656 C CA . PHE A 1 88 ? 22.392 4.059 -26.781 1.00 91.12 88 PHE A CA 1
ATOM 657 C C . PHE A 1 88 ? 22.118 2.647 -27.324 1.00 91.12 88 PHE A C 1
ATOM 659 O O . PHE A 1 88 ? 22.335 2.407 -28.509 1.00 91.12 88 PHE A O 1
ATOM 666 N N . ILE A 1 89 ? 21.556 1.748 -26.507 1.00 88.81 89 ILE A N 1
ATOM 667 C CA . ILE A 1 89 ? 21.214 0.372 -26.923 1.00 88.81 89 ILE A CA 1
ATOM 668 C C . ILE A 1 89 ? 20.202 0.385 -28.082 1.00 88.81 89 ILE A C 1
ATOM 670 O O . ILE A 1 89 ? 20.326 -0.366 -29.050 1.00 88.81 89 ILE A O 1
ATOM 674 N N . ILE A 1 90 ? 19.204 1.272 -28.011 1.00 90.50 90 ILE A N 1
ATOM 675 C CA . ILE A 1 90 ? 18.184 1.416 -29.057 1.00 90.50 90 ILE A CA 1
ATOM 676 C C . ILE A 1 90 ? 18.798 1.932 -30.366 1.00 90.50 90 ILE A C 1
ATOM 678 O O . ILE A 1 90 ? 18.422 1.474 -31.447 1.00 90.50 90 ILE A O 1
ATOM 682 N N .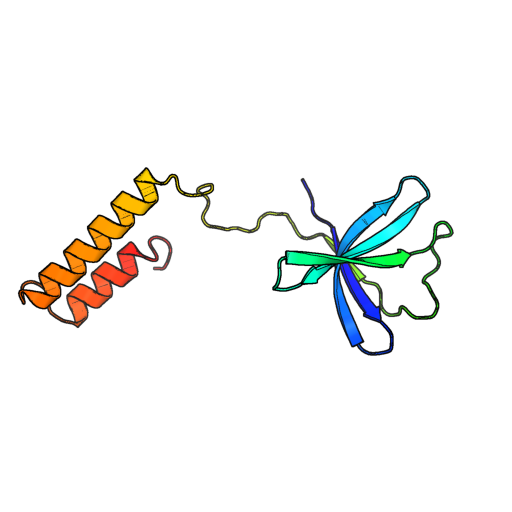 GLU A 1 91 ? 19.723 2.888 -30.301 1.00 92.12 91 GLU A N 1
ATOM 683 C CA . GLU A 1 91 ? 20.404 3.407 -31.488 1.00 92.12 91 GLU A CA 1
ATOM 684 C C . GLU A 1 91 ? 21.345 2.363 -32.108 1.00 92.12 91 GLU A C 1
ATOM 686 O O . GLU A 1 91 ? 21.379 2.231 -33.334 1.00 92.12 91 GLU A O 1
ATOM 691 N N . GLU A 1 92 ? 22.048 1.559 -31.306 1.00 90.62 92 GLU A N 1
ATOM 692 C CA . GLU A 1 92 ? 22.859 0.445 -31.812 1.00 90.62 92 GLU A CA 1
ATOM 693 C C . GLU A 1 92 ? 22.006 -0.612 -32.528 1.00 90.62 92 GLU A C 1
ATOM 695 O O . GLU A 1 92 ? 22.383 -1.088 -33.600 1.00 90.62 92 GLU A O 1
ATOM 700 N N . TYR A 1 93 ? 20.805 -0.902 -32.021 1.00 90.50 93 TYR A N 1
ATOM 701 C CA . TYR A 1 93 ? 19.835 -1.735 -32.734 1.00 90.50 93 TYR A CA 1
ATOM 702 C C . TYR A 1 93 ? 19.388 -1.104 -34.064 1.00 90.50 93 TYR A C 1
ATOM 704 O O . TYR A 1 93 ? 19.444 -1.737 -35.118 1.00 90.50 93 TYR A O 1
ATOM 712 N N . LYS A 1 94 ? 18.984 0.175 -34.059 1.00 90.00 94 LYS A N 1
ATOM 713 C CA . LYS A 1 94 ? 18.517 0.871 -35.277 1.00 90.00 94 LYS A CA 1
ATOM 714 C C . LYS A 1 94 ? 19.593 0.991 -36.352 1.00 90.00 94 LYS A C 1
ATOM 716 O O . LYS A 1 94 ? 19.274 0.998 -37.540 1.00 90.00 94 LYS A O 1
ATOM 721 N N . THR A 1 95 ? 20.848 1.132 -35.943 1.00 92.44 95 THR A N 1
ATOM 722 C CA . THR A 1 95 ? 22.002 1.206 -36.849 1.00 92.44 95 THR A CA 1
ATOM 723 C C . THR A 1 95 ? 22.469 -0.172 -37.320 1.00 92.44 95 THR A C 1
ATOM 725 O O . THR A 1 95 ? 23.323 -0.247 -38.204 1.00 92.44 95 THR A O 1
ATOM 728 N N . GLY A 1 96 ? 21.873 -1.249 -36.796 1.00 88.38 96 GLY A N 1
ATOM 729 C CA . GLY A 1 96 ? 22.192 -2.631 -37.143 1.00 88.38 96 GLY A CA 1
ATOM 730 C C . GLY A 1 96 ? 23.516 -3.117 -36.555 1.00 88.38 96 GLY A C 1
ATOM 731 O O . GLY A 1 96 ? 24.079 -4.080 -37.069 1.00 88.38 96 GLY A O 1
ATOM 732 N N . ILE A 1 97 ? 24.032 -2.427 -35.531 1.00 89.94 97 ILE A N 1
ATOM 733 C CA . ILE A 1 97 ? 25.209 -2.846 -34.760 1.00 89.94 97 ILE A CA 1
ATOM 734 C C . ILE A 1 97 ? 24.833 -4.016 -33.851 1.00 89.94 97 ILE A C 1
ATOM 736 O O . ILE A 1 97 ? 25.586 -4.983 -33.789 1.00 89.94 97 ILE A O 1
ATOM 740 N N . LEU A 1 98 ? 23.671 -3.931 -33.196 1.00 89.44 98 LEU A N 1
ATOM 741 C CA . LEU A 1 98 ? 23.085 -5.019 -32.414 1.00 89.44 98 LEU A CA 1
ATOM 742 C C . LEU A 1 98 ? 21.919 -5.639 -33.179 1.00 89.44 98 LEU A C 1
ATOM 744 O O . LEU A 1 98 ? 21.092 -4.922 -33.753 1.00 89.44 98 LEU A O 1
ATOM 748 N N . ASP A 1 99 ? 21.824 -6.965 -33.154 1.00 91.38 99 ASP A N 1
ATOM 749 C CA . ASP A 1 99 ? 20.600 -7.641 -33.577 1.00 91.38 99 ASP A CA 1
ATOM 750 C C . ASP A 1 99 ? 19.499 -7.562 -32.500 1.00 91.38 99 ASP A C 1
ATOM 752 O O . ASP A 1 99 ? 19.716 -7.100 -31.380 1.00 91.38 99 ASP A O 1
ATOM 756 N N . GLU A 1 100 ? 18.277 -7.971 -32.849 1.00 89.50 100 GLU A N 1
ATOM 757 C CA . GLU A 1 100 ? 17.115 -7.909 -31.950 1.00 89.50 100 GLU A CA 1
ATOM 758 C C . GLU A 1 100 ? 17.336 -8.674 -30.634 1.00 89.50 100 GLU A C 1
ATOM 760 O O . GLU A 1 100 ? 16.923 -8.214 -29.567 1.00 89.50 100 GLU A O 1
ATOM 765 N N . HIS A 1 101 ? 18.000 -9.830 -30.694 1.00 90.44 101 HIS A N 1
ATOM 766 C CA . HIS A 1 101 ? 18.260 -10.659 -29.526 1.00 90.44 101 HIS A CA 1
ATOM 767 C C . HIS A 1 101 ? 19.347 -10.034 -28.640 1.00 90.44 101 HIS A C 1
ATOM 769 O O . HIS A 1 101 ? 19.196 -10.000 -27.418 1.00 90.44 101 HIS A O 1
ATOM 775 N N . GLU A 1 102 ? 20.410 -9.493 -29.236 1.00 89.31 102 GLU A N 1
ATOM 776 C CA . GLU A 1 102 ? 21.479 -8.795 -28.510 1.00 89.31 102 GLU A CA 1
ATOM 777 C C . GLU A 1 102 ? 20.985 -7.500 -27.853 1.00 89.31 102 GLU A C 1
ATOM 779 O O . GLU A 1 102 ? 21.209 -7.280 -26.661 1.00 89.31 102 GLU A O 1
ATOM 784 N N . ALA A 1 103 ? 20.238 -6.675 -28.591 1.00 90.62 103 ALA A N 1
ATOM 785 C CA . ALA A 1 103 ? 19.651 -5.447 -28.067 1.00 90.62 103 ALA A CA 1
ATOM 786 C C . ALA A 1 103 ? 18.638 -5.730 -26.948 1.00 90.62 103 ALA A C 1
ATOM 788 O O . ALA A 1 103 ? 18.606 -5.022 -25.941 1.00 90.62 103 ALA A O 1
ATOM 789 N N . GLY A 1 104 ? 17.835 -6.789 -27.096 1.00 86.75 104 GLY A N 1
ATOM 790 C CA . GLY A 1 104 ? 16.899 -7.237 -26.068 1.00 86.75 104 GLY A CA 1
ATOM 791 C C . GLY A 1 104 ? 17.600 -7.686 -24.785 1.00 86.75 104 GLY A C 1
ATOM 792 O O . GLY A 1 104 ? 17.183 -7.293 -23.695 1.00 86.75 104 GLY A O 1
ATOM 793 N N . ALA A 1 105 ? 18.682 -8.460 -24.901 1.00 88.88 105 ALA A N 1
ATOM 794 C CA . ALA A 1 105 ? 19.458 -8.929 -23.754 1.00 88.88 105 ALA A CA 1
ATOM 795 C C . ALA A 1 105 ? 20.161 -7.777 -23.016 1.00 88.88 105 ALA A C 1
ATOM 797 O O . ALA A 1 105 ? 20.073 -7.688 -21.789 1.00 88.88 105 ALA A O 1
ATOM 798 N N . GLU A 1 106 ? 20.797 -6.860 -23.750 1.00 88.12 106 GLU A N 1
ATOM 799 C CA . GLU A 1 106 ? 21.458 -5.685 -23.170 1.00 88.12 106 GLU A CA 1
ATOM 800 C C . GLU A 1 106 ? 20.457 -4.747 -22.487 1.00 88.12 106 GLU A C 1
ATOM 802 O O . GLU A 1 106 ? 20.708 -4.260 -21.380 1.00 88.12 106 GLU A O 1
ATOM 807 N N . LEU A 1 107 ? 19.288 -4.535 -23.101 1.00 89.75 107 LEU A N 1
ATOM 808 C CA . LEU A 1 107 ? 18.223 -3.734 -22.507 1.00 89.75 107 LEU A CA 1
ATOM 809 C C . LEU A 1 107 ? 17.665 -4.398 -21.243 1.00 89.75 107 LEU A C 1
ATOM 811 O O . LEU A 1 107 ? 17.482 -3.725 -20.229 1.00 89.75 107 LEU A O 1
ATOM 815 N N . PHE A 1 108 ? 17.436 -5.712 -21.269 1.00 86.44 108 PHE A N 1
ATOM 816 C CA . PHE A 1 108 ? 16.948 -6.457 -20.111 1.00 86.44 108 PHE A CA 1
ATOM 817 C C . PHE A 1 108 ? 17.929 -6.373 -18.936 1.00 86.44 108 PHE A C 1
ATOM 819 O O . PHE A 1 108 ? 17.542 -5.969 -17.842 1.00 86.44 108 PHE A O 1
ATOM 826 N N . HIS A 1 109 ? 19.212 -6.652 -19.173 1.00 86.75 109 HIS A N 1
ATOM 827 C CA . HIS A 1 109 ? 20.250 -6.569 -18.145 1.00 86.75 109 HIS A CA 1
ATOM 828 C C . HIS A 1 109 ? 20.423 -5.135 -17.612 1.00 86.75 109 HIS A C 1
ATOM 830 O O . HIS A 1 109 ? 20.662 -4.923 -16.424 1.00 86.75 109 HIS A O 1
ATOM 836 N N . HIS A 1 110 ? 20.261 -4.122 -18.467 1.00 84.44 110 HIS A N 1
ATOM 837 C CA . HIS A 1 110 ? 20.311 -2.726 -18.044 1.00 84.44 110 HIS A CA 1
ATOM 838 C C . HIS A 1 110 ? 19.128 -2.318 -17.148 1.00 84.44 110 HIS A C 1
ATOM 840 O O . HIS A 1 110 ? 19.317 -1.582 -16.171 1.00 84.44 110 HIS A O 1
ATOM 846 N N . LEU A 1 111 ? 17.916 -2.762 -17.482 1.00 83.69 111 LEU A N 1
ATOM 847 C CA . LEU A 1 111 ? 16.702 -2.428 -16.738 1.00 83.69 111 LEU A CA 1
ATOM 848 C C . LEU A 1 111 ? 16.591 -3.228 -15.433 1.00 83.69 111 LEU A C 1
ATOM 850 O O . LEU A 1 111 ? 16.130 -2.679 -14.428 1.00 83.69 111 LEU A O 1
ATOM 854 N N . PHE A 1 112 ? 17.080 -4.470 -15.433 1.00 82.94 112 PHE A N 1
ATOM 855 C CA . PHE A 1 112 ? 16.960 -5.434 -14.340 1.00 82.94 112 PHE A CA 1
ATOM 856 C C . PHE A 1 112 ? 18.326 -6.023 -13.939 1.00 82.94 112 PHE A C 1
ATOM 858 O O . PHE A 1 112 ? 18.566 -7.214 -14.110 1.00 82.94 112 PHE A O 1
ATOM 865 N N . PRO A 1 113 ? 19.239 -5.224 -13.357 1.00 70.56 113 PRO A N 1
ATOM 866 C CA . PRO A 1 113 ? 20.603 -5.668 -13.046 1.00 70.56 113 PRO A CA 1
ATOM 867 C C . PRO A 1 113 ? 20.699 -6.760 -11.962 1.00 70.56 113 PRO A C 1
ATOM 869 O O . PRO A 1 113 ? 21.779 -7.302 -11.753 1.00 70.56 113 PRO A O 1
ATOM 872 N N . ASN A 1 114 ? 19.597 -7.069 -11.267 1.00 69.62 114 ASN A N 1
ATOM 873 C CA . ASN A 1 114 ? 19.539 -8.061 -10.185 1.00 69.62 114 ASN A CA 1
ATOM 874 C C . ASN A 1 114 ? 18.821 -9.364 -10.583 1.00 69.62 114 ASN A C 1
ATOM 876 O O . ASN A 1 114 ? 18.715 -10.268 -9.757 1.00 69.62 114 ASN A O 1
ATOM 880 N N . GLU A 1 115 ? 18.312 -9.458 -11.812 1.00 56.12 115 GLU A N 1
ATOM 881 C CA . GLU A 1 115 ? 17.635 -10.652 -12.316 1.00 56.12 115 GLU A CA 1
ATOM 882 C C . GLU A 1 115 ? 18.652 -11.475 -13.130 1.00 56.12 115 GLU A C 1
ATOM 884 O O . GLU A 1 115 ? 19.173 -10.997 -14.140 1.00 56.12 115 GLU A O 1
ATOM 889 N N . HIS A 1 116 ? 18.974 -12.685 -12.651 1.00 52.50 116 HIS A N 1
ATOM 890 C CA . HIS A 1 116 ? 19.926 -13.635 -13.251 1.00 52.50 116 HIS A CA 1
ATOM 891 C C . HIS A 1 116 ? 19.225 -14.869 -13.820 1.00 52.50 116 HIS A C 1
ATOM 893 O O . HIS A 1 116 ? 18.335 -15.411 -13.125 1.00 52.50 116 HIS A O 1
#

Sequence (116 aa):
MESRMCRFVRDGEPDIGEYRELADGTGICVLADMNGDSEEVVVSLPDGTMPENISDLELLKVPTTMHGPESGPLTPAEVAERMARTDFIIEEYKTGILDEHEAGAELFHHLFPNEH

Foldseek 3Di:
DWWKKKWKAFQNRIAIATWDADPLRWIWGWGADPVRDIDIDTQADSVRDGDPRIGDIDIDGDGPPPPPPPDPDDDPVNVVVLVVQLVVLVVCCVVVVDPPVRSVVSNCCSVCVPDD

Secondary structure (DSSP, 8-state):
-PEEEEEEEETTEEEEEEEEE-TTS-EEEEEEPTTS-EEEEEEE-TTSPPPTTEEEEEEEEE-S---S-SS-SPPHHHHHHHHHHHHHHHHHHHTTSS-HHHHHHHHHHHH-TT--

pLDDT: mean 83.65, std 13.18, range [44.66, 94.5]

Organism: Bifidobacterium longum subsp. longum (NCBI:txid1679)